Protein AF-A0A099KGY2-F1 (afdb_monomer_lite)

Sequence (72 aa):
MIRGGVLIKIARKARGMTQAFTADCHGVDVDTISRWERLKTPVPFDDAIWLITDVFKMSLTEALELAANENN

Foldseek 3Di:
DDALLCLLVLLCVVLVHDLCQLCVVLVHDSVVNVCCVVVVDGDDPVSSCCSQCPVSVHDPVRSVVSSVVVVD

pLDDT: mean 95.64, std 7.66, range [51.78, 98.75]

InterPro domains:
  IPR001387 Cro/C1-type, helix-turn-helix domain [PF01381] (8-46)
  IPR001387 Cro/C1-type, helix-turn-helix domain [PS50943] (8-63)
  IPR001387 Cro/C1-type, helix-turn-helix domain [cd00093] (5-62)
  IPR010982 Lambda repressor-like, DNA-binding domain superfamily [G3DSA:1.10.260.40] (4-72)
  IPR010982 Lambda repressor-like, DNA-binding domain superfamily [SSF47413] (5-67)

Secondary structure (DSSP, 8-state):
---HHHHHHHHHHHTT--HHHHHHHHTS-HHHHHHHHTTSSPPPHHHHHHIIIIIS---HHHHHHHHHHTT-

Radius of gyration: 10.9 Å; chains: 1; bounding box: 23×24×33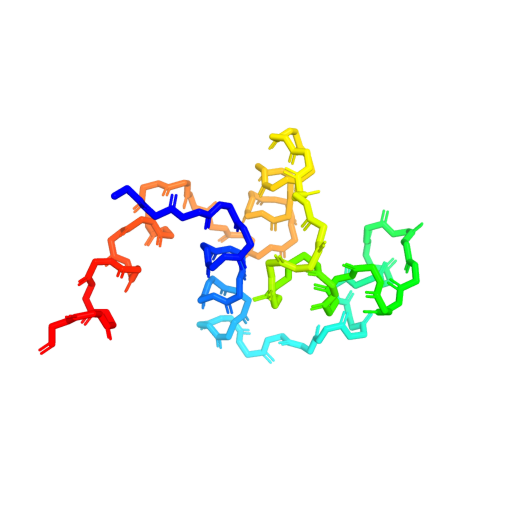 Å

Structure (mmCIF, N/CA/C/O backbone):
data_AF-A0A099KGY2-F1
#
_entry.id   AF-A0A099KGY2-F1
#
loop_
_atom_site.group_PDB
_atom_site.id
_atom_site.type_symbol
_atom_site.label_atom_id
_atom_site.label_alt_id
_atom_site.label_comp_id
_atom_site.label_asym_id
_atom_site.label_entity_id
_atom_site.label_seq_id
_atom_site.pdbx_PDB_ins_code
_atom_site.Cartn_x
_atom_site.Cartn_y
_atom_site.Cartn_z
_atom_site.occupancy
_atom_site.B_iso_or_equiv
_atom_site.auth_seq_id
_atom_site.auth_comp_id
_atom_site.auth_asym_id
_atom_site.auth_atom_id
_atom_site.pdbx_PDB_model_num
ATOM 1 N N . MET A 1 1 ? 8.686 9.859 13.071 1.00 74.12 1 MET A N 1
ATOM 2 C CA . MET A 1 1 ? 8.276 10.163 11.681 1.00 74.12 1 MET A CA 1
ATOM 3 C C . MET A 1 1 ? 7.614 8.924 11.099 1.00 74.12 1 MET A C 1
ATOM 5 O O . MET A 1 1 ? 8.235 7.865 11.117 1.00 74.12 1 MET A O 1
ATOM 9 N N . ILE A 1 2 ? 6.359 9.032 10.663 1.00 86.38 2 ILE A N 1
ATOM 10 C CA . ILE A 1 2 ? 5.617 7.919 10.050 1.00 86.38 2 ILE A CA 1
ATOM 11 C C . ILE A 1 2 ? 6.232 7.626 8.673 1.00 86.38 2 ILE A C 1
ATOM 13 O O . ILE A 1 2 ? 6.483 8.546 7.900 1.00 86.38 2 ILE A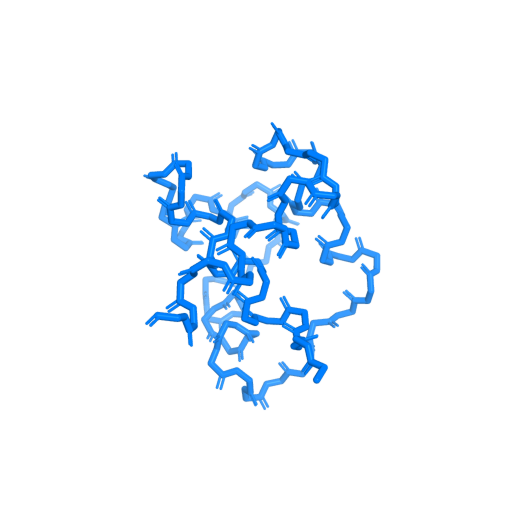 O 1
ATOM 17 N N . ARG A 1 3 ? 6.518 6.352 8.373 1.00 93.50 3 ARG A N 1
ATOM 18 C CA . ARG A 1 3 ? 7.051 5.932 7.063 1.00 93.50 3 ARG A CA 1
ATOM 19 C C . ARG A 1 3 ? 5.905 5.732 6.072 1.00 93.50 3 ARG A C 1
ATOM 21 O O . ARG A 1 3 ? 4.872 5.196 6.464 1.00 93.50 3 ARG A O 1
ATOM 28 N N . GLY A 1 4 ? 6.119 6.059 4.795 1.00 95.69 4 GLY A N 1
ATOM 29 C CA . GLY A 1 4 ? 5.091 5.954 3.745 1.00 95.69 4 GLY A CA 1
ATOM 30 C C . GLY A 1 4 ? 4.400 4.587 3.694 1.00 95.69 4 GLY A C 1
ATOM 31 O O . GLY A 1 4 ? 3.180 4.524 3.658 1.00 95.69 4 GLY A O 1
ATOM 32 N N . GLY A 1 5 ? 5.158 3.494 3.834 1.00 97.19 5 GLY A N 1
ATOM 33 C CA . GLY A 1 5 ? 4.602 2.137 3.897 1.00 97.19 5 GLY A CA 1
ATOM 34 C C . GLY A 1 5 ? 3.628 1.899 5.061 1.00 97.19 5 GLY A C 1
ATOM 35 O O . GLY A 1 5 ? 2.617 1.220 4.903 1.00 97.19 5 GLY A O 1
ATOM 36 N N . VAL A 1 6 ? 3.893 2.490 6.230 1.00 97.50 6 VAL A N 1
ATOM 37 C CA . VAL A 1 6 ? 2.963 2.434 7.371 1.00 97.50 6 VAL A CA 1
ATOM 38 C C . VAL A 1 6 ? 1.735 3.288 7.077 1.00 97.50 6 VAL A C 1
ATOM 40 O O . VAL A 1 6 ? 0.619 2.827 7.286 1.00 97.50 6 VAL A O 1
ATOM 43 N N . LEU A 1 7 ? 1.932 4.492 6.535 1.00 97.62 7 LEU A N 1
ATOM 44 C CA . LEU A 1 7 ? 0.843 5.410 6.207 1.00 97.62 7 LEU A CA 1
ATOM 45 C C . LEU A 1 7 ? -0.160 4.788 5.221 1.00 97.62 7 LEU A C 1
ATOM 47 O O . LEU A 1 7 ? -1.355 4.767 5.508 1.00 97.62 7 LEU A O 1
ATOM 51 N N . ILE A 1 8 ? 0.318 4.210 4.111 1.00 97.94 8 ILE A N 1
ATOM 52 C CA . ILE A 1 8 ? -0.560 3.566 3.120 1.00 97.94 8 ILE A CA 1
ATOM 53 C C . ILE A 1 8 ? -1.284 2.351 3.709 1.00 97.94 8 ILE A C 1
ATOM 55 O O . ILE A 1 8 ? -2.454 2.139 3.407 1.00 97.94 8 ILE A O 1
ATOM 59 N N . LYS A 1 9 ? -0.638 1.584 4.601 1.00 98.31 9 LYS A N 1
ATOM 60 C CA . LYS A 1 9 ? -1.254 0.420 5.254 1.00 98.31 9 LYS A CA 1
ATOM 61 C C . LYS A 1 9 ? -2.436 0.829 6.127 1.00 98.31 9 LYS A C 1
ATOM 63 O O . LYS A 1 9 ? -3.476 0.172 6.093 1.00 98.31 9 LYS A O 1
ATOM 68 N N . ILE A 1 10 ? -2.251 1.878 6.924 1.00 97.94 10 ILE A N 1
ATOM 69 C CA . ILE A 1 10 ? -3.274 2.409 7.828 1.00 97.94 10 ILE A CA 1
ATOM 70 C C . ILE A 1 10 ? -4.440 2.968 7.009 1.00 97.94 10 ILE A C 1
ATOM 72 O O . ILE A 1 10 ? -5.578 2.542 7.201 1.00 97.94 10 ILE A O 1
ATOM 76 N N . ALA A 1 11 ? -4.152 3.822 6.022 1.00 97.88 11 ALA A N 1
ATOM 77 C CA . ALA A 1 11 ? -5.165 4.396 5.136 1.00 97.88 11 ALA A CA 1
ATOM 78 C C . ALA A 1 11 ? -5.963 3.314 4.381 1.00 97.88 11 ALA A C 1
ATOM 80 O O . ALA A 1 11 ? -7.195 3.315 4.398 1.00 97.88 11 ALA A O 1
ATOM 81 N N . ARG A 1 12 ? -5.277 2.320 3.797 1.00 98.38 12 ARG A N 1
ATOM 82 C CA . ARG A 1 12 ? -5.916 1.194 3.100 1.00 98.38 12 ARG A CA 1
ATOM 83 C C . ARG A 1 12 ? -6.870 0.431 4.016 1.00 98.38 12 ARG A C 1
ATOM 85 O O . ARG A 1 12 ? -7.996 0.119 3.626 1.00 98.38 12 ARG A O 1
ATOM 92 N N . LYS A 1 13 ? -6.418 0.109 5.232 1.00 98.12 13 LYS A N 1
ATOM 93 C CA . LYS A 1 13 ? 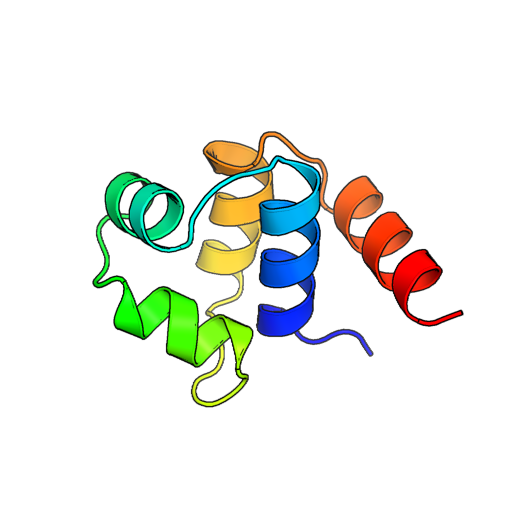-7.233 -0.603 6.223 1.00 98.12 13 LYS A CA 1
ATOM 94 C C . LYS A 1 13 ? -8.444 0.214 6.660 1.00 98.12 13 LYS A C 1
ATOM 96 O O . LYS A 1 13 ? -9.526 -0.356 6.753 1.00 98.12 13 LYS A O 1
ATOM 101 N N . ALA A 1 14 ? -8.285 1.519 6.870 1.00 97.62 14 ALA A N 1
ATOM 102 C CA . ALA A 1 14 ? -9.385 2.414 7.222 1.00 97.62 14 ALA A CA 1
ATOM 103 C C . ALA A 1 14 ? -10.479 2.457 6.140 1.00 97.62 14 ALA A C 1
ATOM 105 O O . ALA A 1 14 ? -11.652 2.652 6.450 1.00 97.62 14 ALA A O 1
ATOM 106 N N . ARG A 1 15 ? -10.116 2.213 4.875 1.00 97.19 15 ARG A N 1
ATOM 107 C CA . ARG A 1 15 ? -11.054 2.075 3.750 1.00 97.19 15 ARG A CA 1
ATOM 108 C C . ARG A 1 15 ? -11.536 0.641 3.496 1.00 97.19 15 ARG A C 1
ATOM 110 O O . ARG A 1 15 ? -12.281 0.418 2.549 1.00 97.19 15 ARG A O 1
ATOM 117 N N . GLY A 1 16 ? -11.127 -0.336 4.310 1.00 97.75 16 GLY A N 1
ATOM 118 C CA . GLY A 1 16 ? -11.533 -1.740 4.163 1.00 97.75 16 GLY A CA 1
ATOM 119 C C . GLY A 1 16 ? -11.007 -2.424 2.895 1.00 97.75 16 GLY A C 1
ATOM 120 O O . GLY A 1 16 ? -11.524 -3.466 2.499 1.00 97.75 16 GLY A O 1
ATOM 121 N N . MET A 1 17 ? -9.990 -1.857 2.244 1.00 98.31 17 MET A N 1
ATOM 122 C CA . MET A 1 17 ? -9.467 -2.358 0.972 1.00 98.31 17 MET A CA 1
ATOM 123 C C . MET A 1 17 ? -8.424 -3.457 1.186 1.00 98.31 17 MET A C 1
ATOM 125 O O . MET A 1 17 ? -7.655 -3.429 2.150 1.00 98.31 17 MET A O 1
ATOM 129 N N . THR A 1 18 ? -8.352 -4.430 0.277 1.00 98.69 18 THR A N 1
ATOM 130 C CA . THR A 1 18 ? -7.326 -5.485 0.310 1.00 98.69 18 THR A CA 1
ATOM 131 C C . THR A 1 18 ? -6.044 -5.025 -0.385 1.00 98.69 18 THR A C 1
ATOM 133 O O . THR A 1 18 ? -6.075 -4.131 -1.225 1.00 98.69 18 THR A O 1
ATOM 136 N N . GLN A 1 19 ? -4.904 -5.649 -0.062 1.00 98.69 19 GLN A N 1
ATOM 137 C CA . GLN A 1 19 ? -3.650 -5.379 -0.782 1.00 98.69 19 GLN A CA 1
ATOM 138 C C . GLN A 1 19 ? -3.765 -5.734 -2.270 1.00 98.69 19 GLN A C 1
ATOM 140 O O . GLN A 1 19 ? -3.225 -5.012 -3.096 1.00 98.69 19 GLN A O 1
ATOM 145 N N . ALA A 1 20 ? -4.495 -6.807 -2.601 1.00 98.75 20 ALA A N 1
ATOM 146 C CA . ALA A 1 20 ? -4.740 -7.221 -3.982 1.00 98.75 20 ALA A CA 1
ATOM 147 C C . ALA A 1 20 ? -5.512 -6.150 -4.764 1.00 98.75 20 ALA A C 1
ATOM 149 O O . ALA A 1 20 ? -5.070 -5.738 -5.825 1.00 98.75 20 ALA A O 1
ATOM 150 N N . PHE A 1 21 ? -6.589 -5.604 -4.189 1.00 98.50 21 PHE A N 1
ATOM 151 C CA . PHE A 1 21 ? -7.331 -4.506 -4.813 1.00 98.50 21 PHE A CA 1
ATOM 152 C C . PHE A 1 21 ? -6.444 -3.273 -5.047 1.00 98.50 21 PHE A C 1
ATOM 154 O O . PHE A 1 21 ? -6.464 -2.677 -6.117 1.00 98.50 21 PHE A O 1
ATOM 161 N N . THR A 1 22 ? -5.632 -2.899 -4.053 1.00 98.50 22 THR A N 1
ATOM 162 C CA . THR A 1 22 ? -4.691 -1.775 -4.175 1.00 98.50 22 THR A CA 1
ATOM 163 C C . THR A 1 22 ? -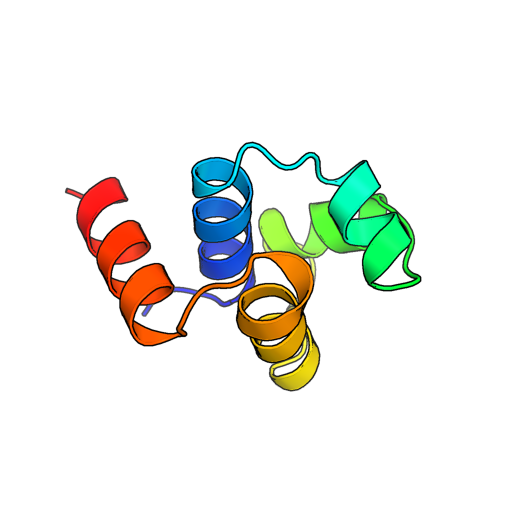3.658 -2.004 -5.280 1.00 98.50 22 THR A C 1
ATOM 165 O O . THR A 1 22 ? -3.364 -1.085 -6.042 1.00 98.50 22 THR A O 1
ATOM 168 N N . ALA A 1 23 ? -3.125 -3.221 -5.368 1.00 98.56 23 ALA A N 1
ATOM 169 C CA . ALA A 1 23 ? -2.166 -3.630 -6.383 1.00 98.56 23 ALA A CA 1
ATOM 170 C C . ALA A 1 23 ? -2.772 -3.558 -7.794 1.00 98.56 23 ALA A C 1
ATOM 172 O O . ALA A 1 23 ? -2.174 -2.938 -8.674 1.00 98.56 23 ALA A O 1
ATOM 173 N N . ASP A 1 24 ? -3.992 -4.075 -7.967 1.00 98.62 24 ASP A N 1
ATOM 174 C CA . ASP A 1 24 ? -4.730 -4.040 -9.233 1.00 98.62 24 ASP A CA 1
ATOM 175 C C . ASP A 1 24 ? -5.014 -2.603 -9.693 1.00 98.62 24 ASP A C 1
ATOM 177 O O . ASP A 1 24 ? -4.827 -2.282 -10.865 1.00 98.62 24 ASP A O 1
ATOM 181 N N . CYS A 1 25 ? -5.416 -1.709 -8.780 1.00 98.25 25 CYS A N 1
ATOM 182 C CA . CYS A 1 25 ? -5.626 -0.298 -9.115 1.00 98.25 25 CYS A CA 1
ATOM 183 C C . CYS A 1 25 ? -4.332 0.401 -9.544 1.00 98.25 25 CYS A C 1
ATOM 185 O O . CYS A 1 25 ? -4.359 1.221 -10.458 1.00 98.25 25 CYS A O 1
ATOM 187 N N . HIS A 1 26 ? -3.219 0.111 -8.870 1.00 97.69 26 HIS A N 1
ATOM 188 C CA . HIS A 1 26 ? -1.941 0.779 -9.110 1.00 97.69 26 HIS A CA 1
ATOM 189 C C . HIS A 1 26 ? -1.150 0.181 -10.285 1.00 97.69 26 HIS A C 1
ATOM 191 O O . HIS A 1 26 ? -0.272 0.842 -10.831 1.00 97.69 26 HIS A O 1
ATOM 197 N N . GLY A 1 27 ? -1.466 -1.051 -10.696 1.00 97.88 27 GLY A N 1
ATOM 198 C CA . GLY A 1 27 ? -0.765 -1.751 -11.773 1.00 97.88 27 GLY A CA 1
ATOM 199 C C . GLY A 1 27 ? 0.557 -2.383 -11.330 1.00 97.88 27 GLY A C 1
ATOM 200 O O . GLY A 1 27 ? 1.507 -2.439 -12.110 1.00 97.88 27 GLY A O 1
ATOM 201 N N . VAL A 1 28 ? 0.634 -2.853 -10.082 1.00 98.19 28 VAL A N 1
ATOM 202 C CA . VAL A 1 28 ? 1.811 -3.545 -9.530 1.00 98.19 28 VAL A CA 1
ATOM 203 C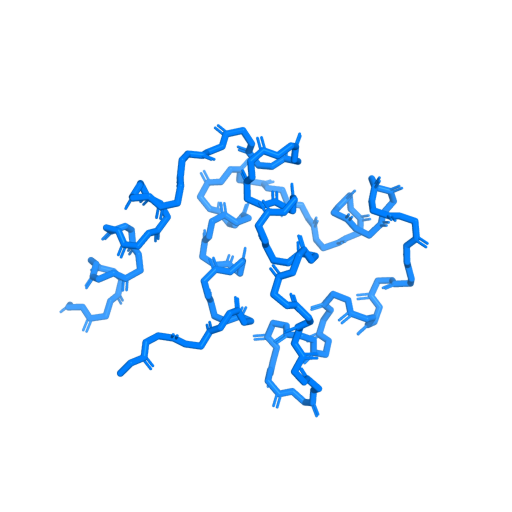 C . VAL A 1 28 ? 1.434 -4.921 -8.991 1.00 98.19 28 VAL A C 1
ATOM 205 O O . VAL A 1 28 ? 0.266 -5.214 -8.772 1.00 98.19 28 VAL A O 1
ATOM 208 N N . ASP A 1 29 ? 2.430 -5.766 -8.731 1.00 98.56 29 ASP A N 1
ATOM 209 C CA . ASP A 1 29 ? 2.205 -7.041 -8.047 1.00 98.56 29 ASP A CA 1
ATOM 210 C C . ASP A 1 29 ? 1.787 -6.831 -6.575 1.00 98.56 29 ASP A C 1
ATOM 212 O O . ASP A 1 29 ? 2.268 -5.914 -5.898 1.00 98.56 29 ASP A O 1
ATOM 216 N N . VAL A 1 30 ? 0.924 -7.703 -6.045 1.00 98.62 30 VAL A N 1
ATOM 217 C CA . VAL A 1 30 ? 0.471 -7.647 -4.643 1.00 98.62 30 VAL A CA 1
ATOM 218 C C . VAL A 1 30 ? 1.627 -7.726 -3.641 1.00 98.62 30 VAL A C 1
ATOM 220 O O . VAL A 1 30 ? 1.588 -7.080 -2.586 1.00 98.62 30 VAL A O 1
ATOM 223 N N . ASP A 1 31 ? 2.704 -8.436 -3.978 1.00 98.69 31 ASP A N 1
ATOM 224 C CA . ASP A 1 31 ? 3.911 -8.482 -3.166 1.00 98.69 31 ASP A CA 1
ATOM 225 C C . ASP A 1 31 ? 4.597 -7.118 -3.078 1.00 98.69 31 ASP A C 1
ATOM 227 O O . ASP A 1 31 ? 5.243 -6.835 -2.070 1.00 98.69 31 ASP A O 1
ATOM 231 N N . THR A 1 32 ? 4.483 -6.260 -4.095 1.00 98.62 32 THR A N 1
ATOM 232 C CA . THR A 1 32 ? 5.036 -4.898 -4.056 1.00 98.62 32 THR A CA 1
ATOM 233 C C . THR A 1 32 ? 4.336 -4.080 -2.97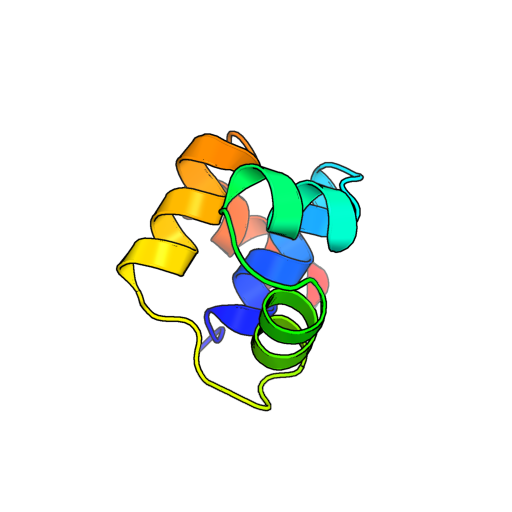6 1.00 98.62 32 THR A C 1
ATOM 235 O O . THR A 1 32 ? 5.015 -3.545 -2.095 1.00 98.62 32 THR A O 1
ATOM 238 N N . ILE A 1 33 ? 2.997 -4.094 -2.945 1.00 98.69 33 ILE A N 1
ATOM 239 C CA . ILE A 1 33 ? 2.210 -3.462 -1.872 1.00 98.69 33 ILE A CA 1
ATOM 240 C C . ILE A 1 33 ? 2.585 -4.065 -0.512 1.00 98.69 33 ILE A C 1
ATOM 242 O O . ILE A 1 33 ? 2.858 -3.340 0.445 1.00 98.69 33 ILE A O 1
ATOM 246 N N . SER A 1 34 ? 2.682 -5.393 -0.422 1.00 98.62 34 SER A N 1
ATOM 247 C CA . SER A 1 34 ? 3.067 -6.083 0.815 1.00 98.62 34 SER A CA 1
ATOM 248 C C . SER A 1 34 ? 4.467 -5.690 1.307 1.00 98.62 34 SER A C 1
ATOM 250 O O . SER A 1 34 ? 4.660 -5.443 2.502 1.00 98.62 34 SER A O 1
ATOM 252 N N . ARG A 1 35 ? 5.460 -5.592 0.412 1.00 98.69 35 ARG A N 1
ATOM 253 C CA . ARG A 1 35 ? 6.835 -5.185 0.746 1.00 98.69 35 ARG A CA 1
ATOM 254 C C . ARG A 1 35 ? 6.890 -3.728 1.197 1.00 98.69 35 ARG A C 1
ATOM 256 O O . ARG A 1 35 ? 7.567 -3.461 2.195 1.00 98.69 35 ARG A O 1
ATOM 263 N N . TRP A 1 36 ? 6.153 -2.831 0.543 1.00 98.62 36 TRP A N 1
ATOM 264 C CA . TRP A 1 36 ? 6.014 -1.435 0.964 1.00 98.62 36 TRP A CA 1
ATOM 265 C C . TRP A 1 36 ? 5.402 -1.331 2.362 1.00 98.62 36 TRP A C 1
ATOM 267 O O . TRP A 1 36 ? 6.009 -0.750 3.263 1.00 98.62 36 TRP A O 1
ATOM 277 N N . GLU A 1 37 ? 4.260 -1.978 2.596 1.00 98.25 37 GLU A N 1
ATOM 278 C CA . GLU A 1 37 ? 3.551 -1.942 3.883 1.00 98.25 37 GLU A CA 1
ATOM 279 C C . GLU A 1 37 ? 4.327 -2.579 5.043 1.00 98.25 37 GLU A C 1
ATOM 281 O O . GLU A 1 37 ? 4.117 -2.246 6.213 1.00 98.25 37 GLU A O 1
ATOM 286 N N . ARG A 1 38 ? 5.230 -3.514 4.736 1.00 97.81 38 ARG A N 1
ATOM 287 C CA . ARG A 1 38 ? 6.118 -4.175 5.704 1.00 97.81 38 ARG A CA 1
ATOM 288 C C . ARG A 1 38 ? 7.485 -3.509 5.821 1.00 97.81 38 ARG A C 1
ATOM 290 O O . ARG A 1 38 ? 8.349 -4.045 6.517 1.00 97.81 38 ARG A O 1
ATOM 297 N N . LEU A 1 39 ? 7.690 -2.376 5.146 1.00 97.44 39 LEU A N 1
ATOM 298 C CA . LEU A 1 39 ? 8.944 -1.623 5.136 1.00 97.44 39 LEU A CA 1
ATOM 299 C C . LEU A 1 39 ? 10.149 -2.457 4.667 1.00 97.44 39 LEU A C 1
ATOM 301 O O . LEU A 1 39 ? 11.277 -2.222 5.097 1.00 97.44 39 LEU A O 1
ATOM 305 N N . LYS A 1 40 ? 9.909 -3.457 3.810 1.00 98.31 40 LYS A N 1
ATOM 306 C CA . LYS A 1 40 ? 10.963 -4.260 3.172 1.00 98.31 40 LYS A CA 1
ATOM 307 C C . LYS A 1 40 ? 11.593 -3.519 2.004 1.00 98.31 40 LYS A C 1
ATOM 309 O O . LYS A 1 40 ? 12.794 -3.637 1.793 1.00 98.31 40 LYS A O 1
ATOM 314 N N . THR A 1 41 ? 10.791 -2.734 1.300 1.00 97.62 41 THR A N 1
ATOM 315 C CA . THR A 1 41 ? 11.230 -1.775 0.290 1.00 97.62 41 THR A CA 1
ATOM 316 C C . THR A 1 41 ? 10.555 -0.434 0.571 1.00 97.62 41 THR A C 1
ATOM 318 O O . THR A 1 41 ? 9.411 -0.417 1.038 1.00 97.62 41 THR A O 1
ATOM 321 N N . PRO A 1 42 ? 11.238 0.700 0.353 1.00 96.81 42 PRO A N 1
ATOM 322 C CA . PRO A 1 42 ? 10.586 1.997 0.441 1.00 96.81 42 PRO A CA 1
ATOM 323 C C . PRO A 1 42 ? 9.546 2.124 -0.678 1.00 96.81 42 PRO A C 1
ATOM 325 O O . PRO A 1 42 ? 9.796 1.716 -1.811 1.00 96.81 42 PRO A O 1
ATOM 328 N N . VAL A 1 43 ? 8.389 2.692 -0.345 1.00 97.81 43 VAL A N 1
ATOM 329 C CA . VAL A 1 43 ? 7.431 3.169 -1.347 1.00 97.81 43 VAL A CA 1
ATOM 330 C C . VAL A 1 43 ? 7.930 4.513 -1.888 1.00 97.81 43 VAL A C 1
ATOM 332 O O . VAL A 1 43 ? 8.343 5.355 -1.078 1.00 97.81 43 VAL A O 1
ATOM 335 N N . PRO A 1 44 ? 7.946 4.732 -3.213 1.00 98.12 44 PRO A N 1
ATOM 336 C CA . PRO A 1 44 ? 8.200 6.052 -3.779 1.00 98.12 44 PRO A CA 1
ATOM 337 C C . PRO A 1 44 ? 7.173 7.078 -3.288 1.00 98.12 44 PRO A C 1
ATOM 339 O O . PRO A 1 44 ? 6.032 6.739 -2.978 1.00 98.12 44 PRO A O 1
ATOM 342 N N . PHE A 1 45 ? 7.583 8.343 -3.179 1.00 96.62 45 PHE A N 1
ATOM 343 C CA . PHE A 1 45 ? 6.707 9.388 -2.643 1.00 96.62 45 PHE A CA 1
ATOM 344 C C . PHE A 1 45 ? 5.443 9.561 -3.494 1.00 96.62 45 PHE A C 1
ATOM 346 O O . PHE A 1 45 ? 4.345 9.528 -2.945 1.00 96.62 45 PHE A O 1
ATOM 353 N N . ASP A 1 46 ? 5.598 9.660 -4.814 1.00 98.00 46 ASP A N 1
ATOM 354 C CA . ASP A 1 46 ? 4.478 9.867 -5.736 1.00 98.00 46 ASP A CA 1
ATOM 355 C C . ASP A 1 46 ? 3.486 8.698 -5.700 1.00 98.00 46 ASP A C 1
ATOM 357 O O . ASP A 1 46 ? 2.279 8.926 -5.647 1.00 98.00 46 ASP A O 1
ATOM 361 N N . ASP A 1 47 ? 3.980 7.460 -5.607 1.00 98.38 47 ASP A N 1
ATOM 362 C CA . ASP A 1 47 ? 3.133 6.270 -5.468 1.00 98.38 47 ASP A CA 1
ATOM 363 C C . ASP A 1 47 ? 2.348 6.294 -4.153 1.00 98.38 47 ASP A C 1
ATOM 365 O O . ASP A 1 47 ? 1.153 6.005 -4.125 1.00 98.38 47 ASP A O 1
ATOM 369 N N . ALA A 1 48 ? 2.991 6.680 -3.047 1.00 98.06 48 ALA A N 1
ATOM 370 C CA . ALA A 1 48 ? 2.312 6.794 -1.761 1.00 98.06 48 ALA A CA 1
ATOM 371 C C . ALA A 1 48 ? 1.216 7.870 -1.789 1.00 98.06 48 ALA A C 1
ATOM 373 O O . ALA A 1 48 ? 0.129 7.635 -1.260 1.00 98.06 48 ALA A O 1
ATOM 374 N N . ILE A 1 49 ? 1.486 9.025 -2.408 1.00 98.00 49 ILE A N 1
ATOM 375 C CA . ILE A 1 49 ? 0.491 10.089 -2.574 1.00 98.00 49 ILE A CA 1
ATOM 376 C C . ILE A 1 49 ? -0.667 9.592 -3.430 1.00 98.00 49 ILE A C 1
ATOM 378 O O . ILE A 1 49 ? -1.802 9.648 -2.967 1.00 98.00 49 ILE A O 1
ATOM 382 N N . TRP A 1 50 ? -0.385 9.034 -4.606 1.00 98.38 50 TRP A N 1
ATOM 383 C CA . TRP A 1 50 ? -1.404 8.549 -5.531 1.00 98.38 50 TRP A CA 1
ATOM 384 C C . TRP A 1 50 ? -2.280 7.455 -4.910 1.00 98.38 50 TRP A C 1
ATOM 386 O O . TRP A 1 50 ? -3.504 7.498 -5.008 1.00 98.38 50 TRP A O 1
ATOM 396 N N . LEU A 1 51 ? -1.694 6.502 -4.180 1.00 98.56 51 LEU A N 1
ATOM 397 C CA . LEU A 1 51 ? -2.472 5.497 -3.451 1.00 98.56 51 LEU A CA 1
ATOM 398 C C . LEU A 1 51 ? -3.431 6.143 -2.440 1.00 98.56 51 LEU A C 1
ATOM 400 O O . LEU A 1 51 ? -4.598 5.763 -2.367 1.00 98.56 51 LEU A O 1
ATOM 404 N N . ILE A 1 52 ? -2.967 7.138 -1.683 1.00 98.44 52 ILE A N 1
ATOM 405 C CA . ILE A 1 52 ? -3.786 7.830 -0.679 1.00 98.44 52 ILE A CA 1
ATOM 406 C C . ILE A 1 52 ? -4.904 8.646 -1.342 1.00 98.44 52 ILE A C 1
ATOM 408 O O . ILE A 1 52 ? -6.072 8.509 -0.964 1.00 98.44 52 ILE A O 1
ATOM 412 N N . THR A 1 53 ? -4.577 9.466 -2.338 1.00 98.19 53 THR A N 1
ATOM 413 C CA . THR A 1 53 ? -5.524 10.409 -2.946 1.00 98.19 53 THR A CA 1
ATOM 414 C C . THR A 1 53 ? -6.455 9.739 -3.943 1.00 98.19 53 THR A C 1
ATOM 416 O O . THR A 1 53 ? -7.672 9.942 -3.901 1.00 98.19 53 THR A O 1
ATOM 419 N N . ASP A 1 54 ? -5.915 8.901 -4.819 1.00 98.19 54 ASP A N 1
ATOM 420 C CA . ASP A 1 54 ? -6.624 8.394 -5.988 1.00 98.19 54 ASP A CA 1
ATOM 421 C C . ASP A 1 54 ? -7.240 7.020 -5.749 1.00 98.19 54 ASP A C 1
ATOM 423 O O . ASP A 1 54 ? -8.347 6.780 -6.236 1.00 98.19 54 ASP A O 1
ATOM 427 N N . VAL A 1 55 ? -6.605 6.147 -4.963 1.00 98.12 55 VAL A N 1
ATOM 428 C CA . VAL A 1 55 ? -7.161 4.816 -4.658 1.00 98.12 55 VAL A CA 1
ATOM 429 C C . VAL A 1 55 ? -7.994 4.850 -3.385 1.00 98.12 55 VAL A C 1
ATOM 431 O O . VAL A 1 55 ? -9.165 4.477 -3.404 1.00 98.12 55 VAL A O 1
ATOM 434 N N . PHE A 1 56 ? -7.432 5.340 -2.279 1.00 98.25 56 PHE A N 1
ATOM 435 C CA . PHE A 1 56 ? -8.104 5.327 -0.974 1.00 98.25 56 PHE A CA 1
ATOM 436 C C . PHE A 1 56 ? -9.097 6.482 -0.802 1.00 98.25 56 PHE A C 1
ATOM 438 O O . PHE A 1 56 ? -9.874 6.483 0.156 1.00 98.25 56 PHE A O 1
ATOM 445 N N . LYS A 1 57 ? -9.113 7.445 -1.735 1.00 97.94 57 LYS A N 1
ATOM 446 C CA . LYS A 1 57 ? -9.988 8.628 -1.699 1.00 97.94 57 LYS A CA 1
ATOM 447 C C . LYS A 1 57 ? -9.893 9.332 -0.341 1.00 97.94 57 LYS A C 1
ATOM 449 O O . LYS A 1 57 ? -10.888 9.531 0.361 1.00 97.94 57 LYS A O 1
ATOM 454 N N . MET A 1 58 ? -8.657 9.626 0.054 1.00 97.19 58 MET A N 1
ATOM 455 C CA . MET A 1 58 ? -8.287 10.263 1.314 1.00 97.19 58 MET A CA 1
ATOM 456 C C . MET A 1 58 ? -7.384 11.461 1.062 1.00 97.19 58 MET A C 1
ATOM 458 O O . MET A 1 58 ? -6.582 11.466 0.130 1.00 97.19 58 MET A O 1
ATOM 462 N N . SER A 1 59 ? -7.469 12.468 1.929 1.00 97.75 59 SER A N 1
ATOM 463 C CA . SER A 1 59 ? -6.426 13.496 1.964 1.00 97.75 59 SER A CA 1
ATOM 464 C C . SER A 1 59 ? -5.185 12.976 2.696 1.00 97.75 59 SER A C 1
ATOM 466 O O . SER A 1 59 ? -5.273 12.094 3.555 1.00 97.75 59 SER A O 1
ATOM 468 N N . LEU A 1 60 ? -4.018 13.556 2.401 1.00 95.69 60 LEU A N 1
ATOM 469 C CA . LEU A 1 60 ? -2.793 13.226 3.133 1.00 95.69 60 LEU A CA 1
ATOM 470 C C . LEU A 1 60 ? -2.918 13.560 4.630 1.00 95.69 60 LEU A C 1
ATOM 472 O O . LEU A 1 60 ? -2.428 12.805 5.465 1.00 95.69 60 LEU A O 1
ATOM 476 N N . THR A 1 61 ? -3.606 14.654 4.967 1.00 96.44 61 THR A N 1
ATOM 477 C CA . THR A 1 61 ? -3.866 15.063 6.354 1.00 96.44 61 THR A CA 1
ATOM 478 C C . THR A 1 61 ? -4.691 14.016 7.098 1.00 96.44 61 THR A C 1
ATOM 480 O O . THR A 1 61 ? -4.268 13.560 8.154 1.00 96.44 61 THR A O 1
ATOM 483 N N . GLU A 1 62 ? -5.800 13.556 6.511 1.00 97.44 62 GLU A N 1
ATOM 484 C CA . GLU A 1 62 ? -6.664 12.514 7.095 1.00 97.44 62 GLU A CA 1
ATOM 485 C C . GLU A 1 62 ? -5.877 11.215 7.342 1.00 97.44 62 GLU A C 1
ATOM 487 O O . GLU A 1 62 ? -5.974 10.605 8.406 1.00 97.44 62 GLU A O 1
ATOM 492 N N . ALA A 1 63 ? -5.032 10.807 6.387 1.00 96.56 63 ALA A N 1
ATOM 493 C CA . ALA A 1 63 ? -4.181 9.631 6.548 1.00 96.56 63 ALA A CA 1
ATOM 494 C C . ALA A 1 63 ? -3.157 9.794 7.690 1.00 96.56 63 ALA A C 1
ATOM 496 O O . ALA A 1 63 ? -2.918 8.847 8.444 1.00 96.56 63 ALA A O 1
ATOM 497 N N . LEU A 1 64 ? -2.555 10.979 7.836 1.00 95.62 64 LEU A N 1
ATOM 498 C CA . LEU A 1 64 ? -1.596 11.270 8.907 1.00 95.62 64 LEU A CA 1
ATOM 499 C C . LEU A 1 64 ? -2.263 11.308 10.286 1.00 95.62 64 LEU A C 1
ATOM 501 O O . LEU A 1 64 ? -1.685 10.800 11.246 1.00 95.62 64 LEU A O 1
ATOM 505 N N . GLU A 1 65 ? -3.471 11.861 10.382 1.00 96.00 65 GLU A N 1
ATOM 506 C CA . GLU A 1 65 ? -4.264 11.883 11.615 1.00 96.00 65 GLU A CA 1
ATOM 507 C C . GLU A 1 65 ? -4.631 10.465 12.067 1.00 96.00 65 GLU A C 1
ATOM 509 O O . GLU A 1 65 ? -4.416 10.115 13.228 1.00 96.00 65 GLU A O 1
ATOM 514 N N . LEU A 1 66 ? -5.091 9.606 11.150 1.00 95.00 66 LEU A N 1
ATOM 515 C CA . LEU A 1 66 ? -5.349 8.193 11.454 1.00 95.00 66 LEU A CA 1
ATOM 516 C C . LEU A 1 66 ? -4.095 7.482 11.962 1.00 95.00 66 LEU A C 1
ATOM 518 O O . LEU A 1 66 ? -4.144 6.766 12.961 1.00 95.00 66 LEU A O 1
ATOM 522 N N . ALA A 1 67 ? -2.961 7.710 11.303 1.00 93.12 67 ALA A N 1
ATOM 523 C CA . ALA A 1 67 ? -1.701 7.104 11.701 1.00 93.12 67 ALA A CA 1
ATOM 524 C C . ALA A 1 67 ? -1.193 7.620 13.057 1.00 93.12 67 ALA A C 1
ATOM 526 O O . ALA A 1 67 ? -0.545 6.869 13.782 1.00 93.12 67 ALA A O 1
ATOM 527 N N . ALA A 1 68 ? -1.479 8.868 13.429 1.00 91.75 68 ALA A N 1
ATOM 528 C CA . ALA A 1 68 ? -1.173 9.376 14.764 1.00 91.75 68 ALA A CA 1
ATOM 529 C C . ALA A 1 68 ? -2.050 8.713 15.841 1.00 91.75 68 ALA A C 1
ATOM 531 O O . ALA A 1 68 ? -1.547 8.390 16.914 1.00 91.75 68 ALA A O 1
ATOM 532 N N . ASN A 1 69 ? -3.325 8.456 15.536 1.00 88.81 69 ASN A N 1
ATOM 533 C CA . ASN A 1 69 ? -4.284 7.874 16.477 1.00 88.81 69 ASN A CA 1
ATOM 534 C C . ASN A 1 69 ? -4.104 6.360 16.696 1.00 88.81 69 ASN A C 1
ATOM 536 O O . ASN A 1 69 ? -4.372 5.893 17.793 1.00 88.81 69 ASN A O 1
ATOM 540 N N . GLU A 1 70 ? -3.636 5.589 15.703 1.00 80.25 70 GLU A N 1
ATOM 541 C CA . GLU A 1 70 ? -3.379 4.136 15.854 1.00 80.25 70 GLU A CA 1
ATOM 542 C C . GLU A 1 70 ? -2.111 3.826 16.682 1.00 80.25 70 GLU A C 1
ATOM 544 O O . GLU A 1 70 ? -1.910 2.691 17.108 1.00 80.25 70 GLU A O 1
ATOM 549 N N . ASN A 1 71 ? -1.241 4.819 16.908 1.00 62.69 71 ASN A N 1
ATOM 550 C CA . ASN A 1 71 ? -0.008 4.677 17.697 1.00 62.69 71 ASN A CA 1
ATOM 551 C C . ASN A 1 71 ? -0.138 5.168 19.155 1.00 62.69 71 ASN A C 1
ATOM 553 O O . ASN A 1 71 ? 0.863 5.144 19.876 1.00 62.69 71 ASN A O 1
ATOM 557 N N . ASN A 1 72 ? -1.332 5.611 19.567 1.00 51.78 72 ASN A N 1
ATOM 558 C CA . ASN A 1 72 ? -1.692 5.951 20.950 1.00 51.78 72 ASN A CA 1
ATOM 559 C C . ASN A 1 72 ? -2.531 4.832 21.572 1.00 51.78 72 ASN A C 1
ATOM 561 O O . ASN A 1 72 ? -2.377 4.612 22.794 1.00 51.78 72 ASN A O 1
#

Organism: Colwellia psychrerythraea (NCBI:txid28229)